Protein AF-A0A920P1A2-F1 (afdb_monomer_lite)

Secondary structure (DSSP, 8-state):
-PPEEEEEE--EE-----S-TT---EEEEEEEEEEETTEEEEEEESSSS-EEE-SSTTTSEE----EEEEEEE-TT-EEEEEEEEEE--

pLDDT: mean 80.65, std 12.13, range [47.44, 94.0]

Radius of gyration: 15.4 Å; chains: 1; bounding box: 33×21×46 Å

Structure (mmCIF, N/CA/C/O backbone):
data_AF-A0A920P1A2-F1
#
_entry.id   AF-A0A920P1A2-F1
#
loop_
_atom_site.group_PDB
_atom_site.id
_atom_site.type_symbol
_atom_site.label_atom_id
_atom_site.label_alt_id
_atom_site.label_comp_id
_atom_site.label_asym_id
_atom_site.label_entity_id
_atom_site.label_seq_id
_atom_site.pdbx_PDB_ins_code
_atom_site.Cartn_x
_atom_site.Cartn_y
_atom_site.Cartn_z
_atom_site.occupancy
_atom_site.B_iso_or_equiv
_atom_site.auth_seq_id
_atom_site.auth_comp_id
_atom_site.auth_asym_id
_atom_site.auth_atom_id
_atom_site.pdbx_PDB_model_num
ATOM 1 N N . MET A 1 1 ? -20.913 -3.708 19.404 1.00 53.59 1 MET A N 1
ATOM 2 C CA . MET A 1 1 ? -19.490 -4.105 19.325 1.00 53.59 1 MET A CA 1
ATOM 3 C C . MET A 1 1 ? -19.005 -3.713 17.944 1.00 53.59 1 MET A C 1
ATOM 5 O O . MET A 1 1 ? -19.657 -4.100 16.988 1.00 53.59 1 MET A O 1
ATOM 9 N N . SER A 1 2 ? -17.966 -2.885 17.828 1.00 67.50 2 SER A N 1
ATOM 10 C CA . SER A 1 2 ? -17.422 -2.520 16.515 1.00 67.50 2 SER A CA 1
ATOM 11 C C . SER A 1 2 ? -16.581 -3.676 15.981 1.00 67.50 2 SER A C 1
ATOM 13 O O . SER A 1 2 ? -15.699 -4.183 16.679 1.00 67.50 2 SER A O 1
ATOM 15 N N . GLU A 1 3 ? -16.866 -4.114 14.759 1.00 81.56 3 GLU A N 1
ATOM 16 C CA . GLU A 1 3 ? -16.128 -5.205 14.133 1.00 81.56 3 GLU A CA 1
ATOM 17 C C . GLU A 1 3 ? -14.658 -4.815 13.949 1.00 81.56 3 GLU A C 1
ATOM 19 O O . GLU A 1 3 ? -14.326 -3.702 13.517 1.00 81.56 3 GLU A O 1
ATOM 24 N N . LYS A 1 4 ? -13.765 -5.733 14.330 1.00 89.56 4 LYS A N 1
ATOM 25 C CA . LYS A 1 4 ? -12.337 -5.588 14.071 1.00 89.56 4 LYS A CA 1
ATOM 26 C C . LYS A 1 4 ? -12.085 -5.978 12.622 1.00 89.56 4 LYS A C 1
ATOM 28 O O . LYS A 1 4 ? -12.470 -7.060 12.188 1.00 89.56 4 LYS A O 1
ATOM 33 N N . ILE A 1 5 ? -11.402 -5.110 11.897 1.00 90.25 5 ILE A N 1
ATOM 34 C CA . ILE A 1 5 ? -11.077 -5.287 10.489 1.00 90.25 5 ILE A CA 1
ATOM 35 C C . ILE A 1 5 ? -9.565 -5.261 10.287 1.00 90.25 5 ILE A C 1
ATOM 37 O O . ILE A 1 5 ? -8.821 -4.644 11.053 1.00 90.25 5 ILE A O 1
ATOM 41 N N . ARG A 1 6 ? -9.114 -5.914 9.216 1.00 92.50 6 ARG A N 1
ATOM 42 C CA . ARG A 1 6 ? -7.744 -5.821 8.714 1.00 92.50 6 ARG A CA 1
ATOM 43 C C . ARG A 1 6 ? -7.794 -5.505 7.225 1.00 92.50 6 ARG A C 1
ATOM 45 O O . ARG A 1 6 ? -8.407 -6.242 6.457 1.00 92.50 6 ARG A O 1
ATOM 52 N N . VAL A 1 7 ? -7.130 -4.429 6.824 1.00 90.00 7 VAL A N 1
ATOM 53 C CA . VAL A 1 7 ? -6.987 -4.023 5.424 1.00 90.00 7 VAL A CA 1
ATOM 54 C C . VAL A 1 7 ? -5.606 -4.449 4.948 1.00 90.00 7 VAL A C 1
ATOM 56 O O . VAL A 1 7 ? -4.596 -4.029 5.512 1.00 90.00 7 VAL A O 1
ATOM 59 N N . VAL A 1 8 ? -5.565 -5.293 3.916 1.00 92.19 8 VAL A N 1
ATOM 60 C CA . VAL A 1 8 ? -4.320 -5.832 3.356 1.00 92.19 8 VAL A CA 1
ATOM 61 C C . VAL A 1 8 ? -4.236 -5.495 1.874 1.00 92.19 8 VAL A C 1
ATOM 63 O O . VAL A 1 8 ? -5.126 -5.853 1.101 1.00 92.19 8 VAL A O 1
ATOM 66 N N . LEU A 1 9 ? -3.146 -4.850 1.470 1.00 89.62 9 LEU A N 1
ATOM 67 C CA . LEU A 1 9 ? -2.791 -4.676 0.072 1.00 89.62 9 LEU A CA 1
ATOM 68 C C . LEU A 1 9 ? -2.095 -5.940 -0.434 1.00 89.62 9 LEU A C 1
ATOM 70 O O . LEU A 1 9 ? -0.973 -6.249 -0.037 1.00 89.62 9 LEU A O 1
ATOM 74 N N . ARG A 1 10 ? -2.774 -6.675 -1.316 1.00 91.19 10 ARG A N 1
ATOM 75 C CA . ARG A 1 10 ? -2.276 -7.942 -1.874 1.00 91.19 10 ARG A CA 1
ATOM 76 C C . ARG A 1 10 ? -1.446 -7.750 -3.141 1.00 91.19 10 ARG A C 1
ATOM 78 O O . ARG A 1 10 ? -0.424 -8.408 -3.316 1.00 91.19 10 ARG A O 1
ATOM 85 N N . TRP A 1 11 ? -1.916 -6.893 -4.040 1.00 89.31 11 TRP A N 1
ATOM 86 C CA . TRP A 1 11 ? -1.295 -6.635 -5.335 1.00 89.31 11 TRP A CA 1
ATOM 87 C C . TRP A 1 11 ? -1.739 -5.277 -5.879 1.00 89.31 11 TRP A C 1
ATOM 89 O O . TRP A 1 11 ? -2.815 -4.787 -5.532 1.00 89.31 11 TRP A O 1
ATOM 99 N N . ILE A 1 12 ? -0.922 -4.704 -6.757 1.00 85.69 12 ILE A N 1
ATOM 100 C CA . ILE A 1 12 ? -1.239 -3.515 -7.552 1.00 85.69 12 ILE A CA 1
ATOM 101 C C . ILE A 1 12 ? -1.023 -3.859 -9.021 1.00 85.69 12 ILE A C 1
ATOM 103 O O . ILE A 1 12 ? -0.087 -4.580 -9.355 1.00 85.69 12 ILE A O 1
ATOM 107 N N . GLN A 1 13 ? -1.895 -3.358 -9.893 1.00 85.38 13 GLN A N 1
ATOM 108 C CA . GLN A 1 13 ? -1.736 -3.475 -11.337 1.00 85.38 13 GLN A CA 1
ATOM 109 C C . GLN A 1 13 ? -2.038 -2.141 -12.009 1.00 85.38 13 GLN A C 1
ATOM 111 O O . GLN A 1 13 ? -3.082 -1.539 -11.752 1.00 85.38 13 GLN A O 1
ATOM 116 N N . ILE A 1 14 ? -1.156 -1.725 -12.908 1.00 77.06 14 ILE A N 1
ATOM 117 C CA . ILE A 1 14 ? -1.376 -0.586 -13.791 1.00 77.06 14 ILE A CA 1
ATOM 118 C C . ILE A 1 14 ? -2.170 -1.091 -14.995 1.00 77.06 14 ILE A C 1
ATOM 120 O O . ILE A 1 14 ? -1.764 -2.027 -15.683 1.00 77.06 14 ILE A O 1
ATOM 124 N N . LYS A 1 15 ? -3.358 -0.513 -15.200 1.00 75.69 15 LYS A N 1
ATOM 125 C CA . LYS A 1 15 ? -4.241 -0.836 -16.333 1.00 75.69 15 LYS A CA 1
ATOM 126 C C . LYS A 1 15 ? -4.182 0.196 -17.455 1.00 75.69 15 LYS A C 1
ATOM 128 O O . LYS A 1 15 ? -4.725 -0.067 -18.523 1.00 75.69 15 LYS A O 1
ATOM 133 N N . ASP A 1 16 ? -3.610 1.366 -17.185 1.00 67.19 16 ASP A N 1
ATOM 134 C CA . ASP A 1 16 ? -3.560 2.459 -18.151 1.00 67.19 16 ASP A CA 1
ATOM 135 C C . ASP A 1 16 ? -2.364 2.258 -19.090 1.00 67.19 16 ASP A C 1
ATOM 137 O O . ASP A 1 16 ? -1.282 1.889 -18.643 1.00 67.19 16 ASP A O 1
ATOM 141 N N . ASN A 1 17 ? -2.579 2.491 -20.383 1.00 57.91 17 ASN A N 1
ATOM 142 C CA . ASN A 1 17 ? -1.569 2.405 -21.447 1.00 57.91 17 ASN A CA 1
ATOM 143 C C . ASN A 1 17 ? -1.282 3.816 -21.988 1.00 57.91 17 ASN A C 1
ATOM 145 O O . ASN A 1 17 ? -1.432 4.091 -23.178 1.00 57.91 17 ASN A O 1
ATOM 149 N N . LYS A 1 18 ? -1.049 4.763 -21.074 1.00 57.12 18 LYS A N 1
ATOM 150 C CA . LYS A 1 18 ? -0.881 6.187 -21.407 1.00 57.12 18 LYS A CA 1
ATOM 151 C C . LYS A 1 18 ? 0.570 6.638 -21.488 1.00 57.12 18 LYS A C 1
ATOM 153 O O . LYS A 1 18 ? 0.802 7.775 -21.891 1.00 57.12 18 LYS A O 1
ATOM 158 N N . GLU A 1 19 ? 1.516 5.783 -21.122 1.00 52.41 19 GLU A N 1
ATOM 159 C CA . GLU A 1 19 ? 2.924 6.032 -21.406 1.00 52.41 19 GLU A CA 1
ATOM 160 C C . GLU A 1 19 ? 3.200 5.652 -22.859 1.00 52.41 19 GLU A C 1
ATOM 162 O O . GLU A 1 19 ? 2.587 4.744 -23.424 1.00 52.41 19 GLU A O 1
ATOM 167 N N . ALA A 1 20 ? 4.038 6.442 -23.518 1.00 47.44 20 ALA A N 1
ATOM 168 C CA . ALA A 1 20 ? 4.415 6.148 -24.8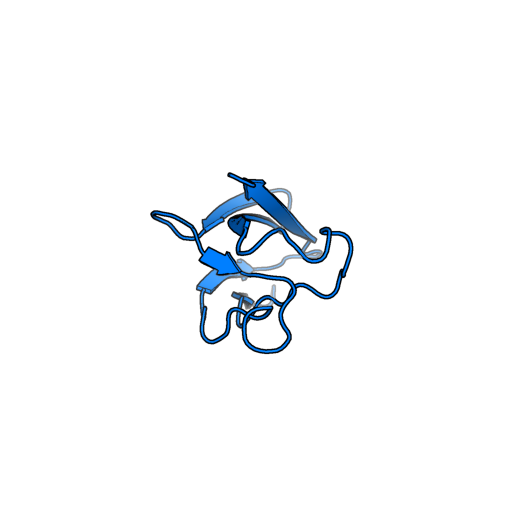82 1.00 47.44 20 ALA A CA 1
ATOM 169 C C . ALA A 1 20 ? 5.205 4.832 -24.914 1.00 47.44 20 ALA A C 1
ATOM 171 O O . ALA A 1 20 ? 5.919 4.525 -23.966 1.00 47.44 20 ALA A O 1
ATOM 172 N N . ALA A 1 21 ? 5.110 4.081 -26.016 1.00 50.00 21 ALA A N 1
ATOM 173 C CA . ALA A 1 21 ? 5.667 2.729 -26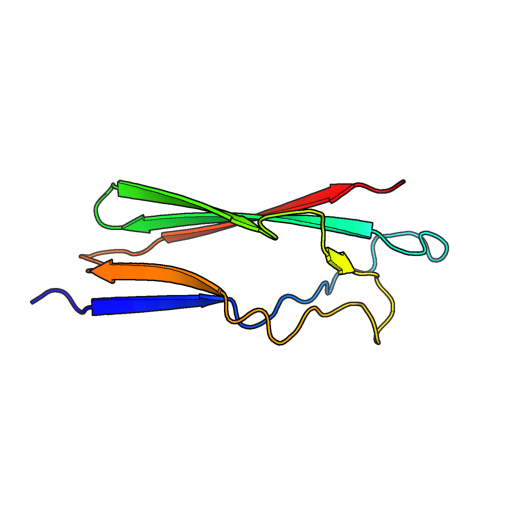.183 1.00 50.00 21 ALA A CA 1
ATOM 174 C C 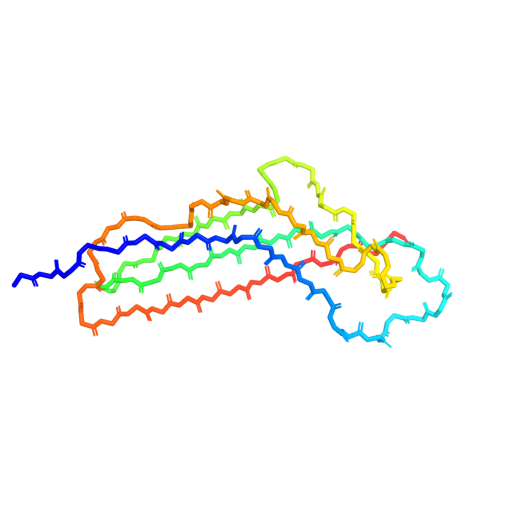. ALA A 1 21 ? 7.209 2.607 -26.041 1.00 50.00 21 ALA A C 1
ATOM 176 O O . ALA A 1 21 ? 7.778 1.583 -26.413 1.00 50.00 21 ALA A O 1
ATOM 177 N N . TRP A 1 22 ? 7.880 3.662 -25.578 1.00 50.16 22 TRP A N 1
ATOM 178 C CA . TRP A 1 22 ? 9.319 3.793 -25.382 1.00 50.16 22 TRP A CA 1
ATOM 179 C C . TRP A 1 22 ? 9.729 4.095 -23.927 1.00 50.16 22 TRP A C 1
ATOM 181 O O . TRP A 1 22 ? 10.928 4.165 -23.678 1.00 50.16 22 TRP A O 1
ATOM 191 N N . ASP A 1 23 ? 8.796 4.294 -22.983 1.00 56.34 23 ASP A N 1
ATOM 192 C CA . ASP A 1 23 ? 9.137 4.472 -21.560 1.00 56.34 23 ASP A CA 1
ATOM 193 C C . ASP A 1 23 ? 9.277 3.103 -20.886 1.00 56.34 23 ASP A C 1
ATOM 195 O O . ASP A 1 23 ? 8.309 2.406 -20.582 1.00 56.34 23 ASP A O 1
ATOM 199 N N . ASP A 1 24 ? 10.529 2.679 -20.737 1.00 59.28 24 ASP A N 1
ATOM 200 C CA . ASP A 1 24 ? 10.876 1.281 -20.500 1.00 59.28 24 ASP A CA 1
ATOM 201 C C . ASP A 1 24 ? 10.570 0.778 -19.080 1.00 59.28 24 ASP A C 1
ATOM 203 O O . ASP A 1 24 ? 10.428 -0.435 -18.924 1.00 59.28 24 ASP A O 1
ATOM 207 N N . GLU A 1 25 ? 10.447 1.650 -18.067 1.00 63.81 25 GLU A N 1
ATOM 208 C CA . GLU A 1 25 ? 10.135 1.303 -16.666 1.00 63.81 25 GLU A CA 1
ATOM 209 C C . GLU A 1 25 ? 9.894 2.561 -15.796 1.00 63.81 25 GLU A C 1
ATOM 211 O O . GLU A 1 25 ? 10.745 3.448 -15.739 1.00 63.81 25 GLU A O 1
ATOM 216 N N . GLY A 1 26 ? 8.766 2.625 -15.075 1.00 72.00 26 GLY A N 1
ATOM 217 C CA . GLY A 1 26 ? 8.467 3.701 -14.120 1.00 72.00 26 GLY A CA 1
ATOM 218 C C . GLY A 1 26 ? 8.821 3.320 -12.678 1.00 72.00 26 GLY A C 1
ATOM 219 O O . GLY A 1 26 ? 8.647 2.169 -12.259 1.00 72.00 26 GLY A O 1
ATOM 220 N N . GLU A 1 27 ? 9.300 4.286 -11.889 1.00 82.12 27 GLU A N 1
ATOM 221 C CA . GLU A 1 27 ? 9.584 4.091 -10.465 1.00 82.12 27 GLU A CA 1
ATOM 222 C C . GLU A 1 27 ? 8.356 4.479 -9.629 1.00 82.12 27 GLU A C 1
ATOM 224 O O . GLU A 1 27 ? 8.034 5.659 -9.460 1.00 82.12 27 GLU A O 1
ATOM 229 N N . PHE A 1 28 ? 7.667 3.483 -9.066 1.00 82.00 28 PHE A N 1
ATOM 230 C CA . PHE A 1 28 ? 6.436 3.706 -8.314 1.00 82.00 28 PHE A CA 1
ATOM 231 C C . PHE A 1 28 ? 6.663 3.708 -6.806 1.00 82.00 28 PHE A C 1
ATOM 233 O O . PHE A 1 28 ? 7.176 2.752 -6.214 1.00 82.00 28 PHE A O 1
ATOM 240 N N . ARG A 1 29 ? 6.173 4.773 -6.171 1.00 87.25 29 ARG A N 1
ATOM 241 C CA . ARG A 1 29 ? 5.905 4.834 -4.734 1.00 87.25 29 ARG A CA 1
ATOM 242 C C . ARG A 1 29 ? 4.426 5.051 -4.507 1.00 87.25 29 ARG A C 1
ATOM 244 O O . ARG A 1 29 ? 3.739 5.689 -5.297 1.00 87.25 29 ARG A O 1
ATOM 251 N N . PHE A 1 30 ? 3.941 4.555 -3.390 1.00 86.94 30 PHE A N 1
ATOM 252 C CA . PHE A 1 30 ? 2.542 4.631 -3.039 1.00 86.94 30 PHE A CA 1
ATOM 253 C C . PHE A 1 30 ? 2.390 5.143 -1.621 1.00 86.94 30 PHE A C 1
ATOM 255 O O . PHE A 1 30 ? 3.178 4.831 -0.731 1.00 86.94 30 PHE A O 1
ATOM 262 N N . GLN A 1 31 ? 1.332 5.907 -1.409 1.00 90.69 31 GLN A N 1
ATOM 263 C CA . GLN A 1 31 ? 0.888 6.314 -0.092 1.00 90.69 31 GLN A CA 1
ATOM 264 C C . GLN A 1 31 ? -0.566 5.895 0.063 1.00 90.69 31 GLN A C 1
ATOM 266 O O . GLN A 1 31 ? -1.418 6.238 -0.757 1.00 90.69 31 GLN A O 1
ATOM 271 N N . SER A 1 32 ? -0.856 5.137 1.113 1.00 91.50 32 SER A N 1
ATOM 272 C CA . SER A 1 32 ? -2.223 4.858 1.535 1.00 91.50 32 SER A CA 1
ATOM 273 C C . SER A 1 32 ? -2.591 5.733 2.717 1.00 91.50 32 SER A C 1
ATOM 275 O O . SER A 1 32 ? -1.767 5.955 3.603 1.00 91.50 32 SER A O 1
ATOM 277 N N . LYS A 1 33 ? -3.849 6.157 2.764 1.00 94.00 33 LYS A N 1
ATOM 278 C CA . LYS A 1 33 ? -4.462 6.792 3.926 1.00 94.00 33 LYS A CA 1
ATOM 279 C C . LYS A 1 33 ? -5.737 6.043 4.281 1.00 94.00 33 LYS A C 1
ATOM 281 O O . LYS A 1 33 ? -6.627 5.901 3.442 1.00 94.00 33 LYS A O 1
ATOM 286 N N . VAL A 1 34 ? -5.805 5.560 5.516 1.00 92.00 34 VAL A N 1
ATOM 287 C CA . VAL A 1 34 ? -6.971 4.889 6.090 1.00 92.00 34 VAL A CA 1
ATOM 288 C C . VAL A 1 34 ? -7.569 5.806 7.141 1.00 92.00 34 VAL A C 1
ATOM 290 O O . VAL A 1 34 ? -6.901 6.141 8.114 1.00 92.00 34 VAL A O 1
ATOM 293 N N . THR A 1 35 ? -8.818 6.218 6.953 1.00 91.94 35 THR A N 1
ATOM 294 C CA . THR A 1 35 ? -9.549 7.034 7.922 1.00 91.94 35 THR A CA 1
ATOM 295 C C . THR A 1 35 ? -10.651 6.202 8.568 1.00 91.94 35 THR A C 1
ATOM 297 O O . THR A 1 35 ? -11.547 5.712 7.878 1.00 91.94 35 THR A O 1
ATOM 300 N N . THR A 1 36 ? -10.596 6.071 9.892 1.00 90.56 36 THR A N 1
ATOM 301 C CA . THR A 1 36 ? -11.592 5.384 10.729 1.00 90.56 36 THR A CA 1
ATOM 302 C C . THR A 1 36 ? -11.923 6.259 11.925 1.00 90.56 36 THR A C 1
ATOM 304 O O . THR A 1 36 ? -11.014 6.807 12.543 1.00 90.56 36 THR A O 1
ATOM 307 N N . GLN A 1 37 ? -13.204 6.395 12.276 1.00 87.31 37 GLN A N 1
ATOM 308 C CA . GLN A 1 37 ? -13.638 7.178 13.451 1.00 87.31 37 GLN A CA 1
ATOM 309 C C . GLN A 1 37 ? -13.067 8.616 13.490 1.00 87.31 37 GLN A C 1
ATOM 311 O O . GLN A 1 37 ? -12.767 9.153 14.551 1.00 87.31 37 GLN A O 1
ATOM 316 N N . GLY A 1 38 ? -12.856 9.236 12.323 1.00 86.00 38 GLY A N 1
ATOM 317 C CA . GLY A 1 38 ? -12.253 10.572 12.206 1.00 86.00 38 GLY A CA 1
ATOM 318 C C . GLY A 1 38 ? -10.725 10.625 12.355 1.00 86.00 38 GLY A C 1
ATOM 319 O O . GLY A 1 38 ? -10.133 11.665 12.081 1.00 86.00 38 GLY A O 1
ATOM 320 N N . VAL A 1 39 ? -10.066 9.518 12.708 1.00 87.69 39 VAL A N 1
ATOM 321 C CA . VAL A 1 39 ? -8.602 9.406 12.783 1.00 87.69 39 VAL A CA 1
ATOM 322 C C . VAL A 1 39 ? -8.063 8.883 11.459 1.00 87.69 39 VAL A C 1
ATOM 324 O O . VAL A 1 39 ? -8.619 7.947 10.888 1.00 87.69 39 VAL A O 1
ATOM 327 N N . SER A 1 40 ? -6.985 9.488 10.960 1.00 91.12 40 SER A N 1
ATOM 328 C CA . SER A 1 40 ? -6.318 9.042 9.736 1.00 91.12 40 SER A CA 1
ATOM 329 C C . SER A 1 40 ? -4.955 8.430 10.025 1.00 91.12 40 SER A C 1
ATOM 331 O O . SER A 1 40 ? -4.149 9.016 10.740 1.00 91.12 40 SER A O 1
ATOM 333 N N . HIS A 1 41 ? -4.694 7.289 9.401 1.00 89.31 41 HIS A N 1
ATOM 334 C CA . HIS A 1 41 ? -3.415 6.597 9.397 1.00 89.31 41 HIS A CA 1
ATOM 335 C C . HIS A 1 41 ? -2.850 6.622 7.985 1.00 89.31 41 HIS A C 1
ATOM 337 O O . HIS A 1 41 ? -3.521 6.199 7.044 1.00 89.31 41 HIS A O 1
ATOM 343 N N . GLU A 1 42 ? -1.632 7.126 7.836 1.00 91.81 42 GLU A N 1
ATOM 344 C CA . GLU A 1 42 ? -0.943 7.198 6.551 1.00 91.81 42 GLU A CA 1
ATOM 345 C C . GLU A 1 42 ? 0.244 6.239 6.541 1.00 91.81 42 GLU A C 1
ATOM 347 O O . GLU A 1 42 ? 0.941 6.085 7.542 1.00 91.81 42 GLU A O 1
ATOM 352 N N . LEU A 1 43 ? 0.455 5.581 5.405 1.00 90.88 43 LEU A N 1
ATOM 353 C CA . LEU A 1 43 ? 1.538 4.629 5.207 1.00 90.88 43 LEU A CA 1
ATOM 354 C C . LEU A 1 43 ? 2.096 4.795 3.798 1.00 90.88 43 LEU A C 1
ATOM 356 O O . LEU A 1 43 ? 1.344 4.713 2.827 1.00 90.88 43 LEU A O 1
ATOM 360 N N . ALA A 1 44 ? 3.406 5.000 3.701 1.00 88.50 44 ALA A N 1
ATOM 361 C CA . ALA A 1 44 ? 4.133 5.003 2.439 1.00 88.50 44 ALA A CA 1
ATOM 362 C C . ALA A 1 44 ? 4.744 3.622 2.167 1.00 88.50 44 ALA A C 1
ATOM 364 O O . ALA A 1 44 ? 5.146 2.921 3.097 1.00 88.50 44 ALA A O 1
ATOM 365 N N . PHE A 1 45 ? 4.794 3.221 0.898 1.00 86.25 45 PHE A N 1
ATOM 366 C CA . PHE A 1 45 ? 5.406 1.971 0.468 1.00 86.25 45 PHE A CA 1
ATOM 367 C C . PHE A 1 45 ? 5.935 2.041 -0.985 1.00 86.25 45 PHE A C 1
ATOM 369 O O . PHE A 1 45 ? 5.381 2.780 -1.801 1.00 86.25 45 PHE A O 1
ATOM 376 N N . PRO A 1 46 ? 6.977 1.264 -1.336 1.00 86.69 46 PRO A N 1
ATOM 377 C CA . PRO A 1 46 ? 7.777 0.455 -0.412 1.00 86.69 46 PRO A CA 1
ATOM 378 C C . PRO A 1 46 ? 8.505 1.327 0.625 1.00 86.69 46 PRO A C 1
ATOM 380 O O . PRO A 1 46 ? 8.696 2.520 0.407 1.00 86.69 46 PRO A O 1
ATOM 383 N N . GLU A 1 47 ? 8.809 0.755 1.795 1.00 85.00 47 GLU A N 1
ATOM 384 C CA . GLU A 1 47 ? 9.442 1.487 2.913 1.00 85.00 47 GLU A CA 1
ATOM 385 C C . GLU A 1 47 ? 10.793 2.083 2.503 1.00 85.00 47 GLU A C 1
ATOM 387 O O . GLU A 1 47 ? 11.151 3.178 2.930 1.00 85.00 47 GLU A O 1
ATOM 392 N N . GLU A 1 48 ? 11.490 1.388 1.605 1.00 82.94 48 GLU A N 1
ATOM 393 C CA . GLU A 1 48 ? 12.708 1.840 0.952 1.00 82.94 48 GLU A CA 1
ATOM 394 C C . GLU A 1 48 ? 12.604 1.634 -0.565 1.00 82.94 48 GLU A C 1
ATOM 396 O O . GLU A 1 48 ? 11.952 0.704 -1.045 1.00 82.94 48 GLU A O 1
ATOM 401 N N . GLY A 1 49 ? 13.274 2.496 -1.333 1.00 86.31 49 GLY A N 1
ATOM 402 C CA . GLY A 1 49 ? 13.365 2.370 -2.789 1.00 86.31 49 GLY A CA 1
ATOM 403 C C . GLY A 1 49 ? 12.068 2.718 -3.527 1.00 86.31 49 GLY A C 1
ATOM 404 O O . GLY A 1 49 ? 11.468 3.772 -3.291 1.00 86.31 49 GLY A O 1
ATOM 405 N N . TYR A 1 50 ? 11.704 1.872 -4.486 1.00 86.00 50 TYR A N 1
ATOM 406 C CA . TYR A 1 50 ? 10.527 1.979 -5.349 1.00 86.00 50 TYR A CA 1
ATOM 407 C C . TYR A 1 50 ? 10.204 0.597 -5.926 1.00 86.00 50 TYR A C 1
ATOM 409 O O . TYR A 1 50 ? 11.036 -0.313 -5.900 1.00 86.00 50 TYR A O 1
ATOM 417 N N . TRP A 1 51 ? 8.998 0.432 -6.458 1.00 83.94 51 TRP A N 1
ATOM 418 C CA . TRP A 1 51 ? 8.682 -0.717 -7.301 1.00 83.94 51 TRP A CA 1
ATOM 419 C C . TRP A 1 51 ? 8.851 -0.341 -8.764 1.00 83.94 51 TRP A C 1
ATOM 421 O O . TRP A 1 51 ? 8.319 0.678 -9.197 1.00 83.94 51 TRP A O 1
ATOM 431 N N . SER A 1 52 ? 9.588 -1.167 -9.506 1.00 78.88 52 SER A N 1
ATOM 432 C CA . SER A 1 52 ? 9.675 -1.044 -10.959 1.00 78.88 52 SER A CA 1
ATOM 433 C C . SER A 1 52 ? 8.437 -1.700 -11.569 1.00 78.88 52 SER A C 1
ATOM 435 O O . SER A 1 52 ? 8.227 -2.907 -11.413 1.00 78.88 52 SER A O 1
ATOM 437 N N . ILE A 1 53 ? 7.570 -0.889 -12.174 1.00 78.00 53 ILE A N 1
ATOM 438 C CA . ILE A 1 53 ? 6.338 -1.327 -12.842 1.00 78.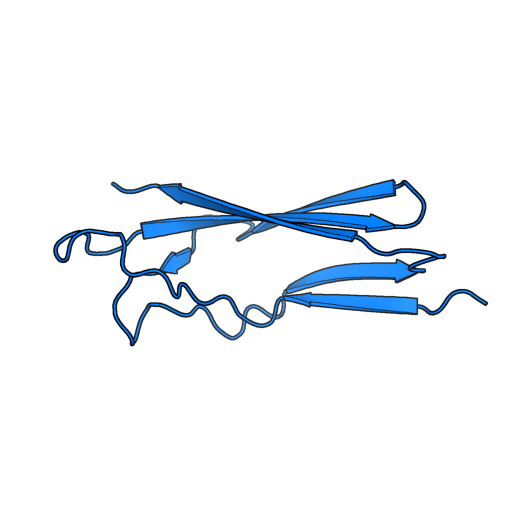00 53 ILE A CA 1
ATOM 439 C C . ILE A 1 53 ? 6.336 -0.689 -14.230 1.00 78.00 53 ILE A C 1
ATOM 441 O O . ILE A 1 53 ? 6.688 0.478 -14.366 1.00 78.00 53 ILE A O 1
ATOM 445 N N . SER A 1 54 ? 5.933 -1.434 -15.257 1.00 72.50 54 SER A N 1
ATOM 446 C CA . SER A 1 54 ? 5.795 -0.888 -16.614 1.00 72.50 54 SER A CA 1
ATOM 447 C C . SER A 1 54 ? 4.457 -1.254 -17.246 1.00 72.50 54 SER A C 1
ATOM 449 O O . SER A 1 54 ? 3.719 -2.082 -16.720 1.00 72.50 54 SER A O 1
ATOM 451 N N . ASP A 1 55 ? 4.120 -0.646 -18.375 1.00 70.31 55 ASP A N 1
ATOM 452 C CA . ASP A 1 55 ? 2.922 -0.950 -19.168 1.00 70.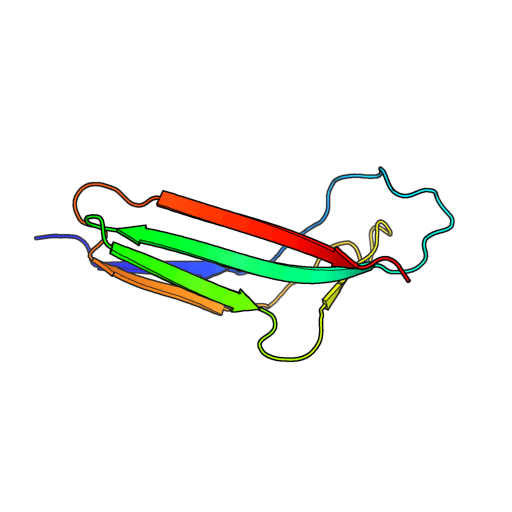31 55 ASP A CA 1
ATOM 453 C C . ASP A 1 55 ? 2.922 -2.383 -19.752 1.00 70.31 55 ASP A C 1
ATOM 455 O O . ASP A 1 55 ? 1.867 -2.951 -20.064 1.00 70.31 55 ASP A O 1
ATOM 459 N N . HIS A 1 56 ? 4.098 -3.012 -19.843 1.00 71.56 56 HIS A N 1
ATOM 460 C CA . HIS A 1 56 ? 4.267 -4.338 -20.417 1.00 71.56 56 HIS A CA 1
ATOM 461 C C . HIS A 1 56 ? 3.412 -5.382 -19.666 1.00 71.56 56 HIS A C 1
ATOM 463 O O . HIS A 1 56 ? 3.534 -5.518 -18.445 1.00 71.56 56 HIS A O 1
ATOM 469 N N . PRO A 1 57 ? 2.624 -6.238 -20.352 1.00 74.69 57 PRO A N 1
ATOM 470 C CA . PRO A 1 57 ? 1.693 -7.179 -19.709 1.00 74.69 57 PRO A CA 1
ATOM 471 C C . PRO A 1 57 ? 2.314 -8.141 -18.685 1.00 74.69 57 PRO A C 1
ATOM 473 O O . PRO A 1 57 ? 1.612 -8.699 -17.848 1.00 74.69 57 PRO A O 1
ATOM 476 N N . LYS A 1 58 ? 3.632 -8.364 -18.767 1.00 75.62 58 LYS A N 1
ATOM 477 C CA . LYS A 1 58 ? 4.394 -9.198 -17.819 1.00 75.62 58 LYS A CA 1
ATOM 478 C C . LYS A 1 58 ? 4.952 -8.437 -16.606 1.00 75.62 58 LYS A C 1
ATOM 480 O O . LYS A 1 58 ? 5.406 -9.086 -15.674 1.00 75.62 58 LYS A O 1
ATOM 485 N N . ARG A 1 59 ? 4.967 -7.101 -16.637 1.00 76.06 59 ARG A N 1
ATOM 486 C CA . ARG A 1 59 ? 5.582 -6.209 -15.632 1.00 76.06 59 ARG A CA 1
ATOM 487 C C . ARG A 1 59 ? 4.627 -5.123 -15.116 1.00 76.06 59 ARG A C 1
ATOM 489 O O . ARG A 1 59 ? 5.010 -4.336 -14.263 1.00 76.06 59 ARG A O 1
ATOM 496 N N . ASN A 1 60 ? 3.369 -5.124 -15.556 1.00 83.12 60 ASN A N 1
ATOM 497 C CA . ASN A 1 60 ? 2.349 -4.164 -15.125 1.00 83.12 60 ASN A CA 1
ATOM 498 C C . ASN A 1 60 ? 1.689 -4.484 -13.787 1.00 83.12 60 ASN A C 1
ATOM 500 O O . ASN A 1 60 ? 0.741 -3.805 -13.389 1.00 83.12 60 ASN A O 1
ATOM 504 N N . LYS A 1 61 ? 2.157 -5.526 -13.098 1.00 86.38 61 LYS A N 1
ATOM 505 C CA . LYS A 1 61 ? 1.590 -5.999 -11.843 1.00 86.38 61 LYS A CA 1
ATOM 506 C C . LYS A 1 61 ? 2.688 -6.280 -10.830 1.00 86.38 61 LYS A C 1
ATOM 508 O O . LYS A 1 61 ? 3.588 -7.069 -11.094 1.00 86.38 61 LYS A O 1
ATOM 513 N N . VAL A 1 62 ? 2.531 -5.710 -9.641 1.00 85.50 62 VAL A N 1
ATOM 514 C CA . VAL A 1 62 ? 3.273 -6.106 -8.444 1.00 85.50 62 VAL A CA 1
ATOM 515 C C . VAL A 1 62 ? 2.352 -6.999 -7.630 1.00 85.50 62 VAL A C 1
ATOM 517 O O . VAL A 1 62 ? 1.333 -6.544 -7.103 1.00 85.50 62 VAL A O 1
ATOM 520 N N . ASP A 1 63 ? 2.669 -8.288 -7.583 1.00 84.31 63 ASP A N 1
ATOM 521 C CA . ASP A 1 63 ? 1.976 -9.258 -6.742 1.00 84.31 63 ASP A CA 1
ATOM 522 C C . ASP A 1 63 ? 2.725 -9.511 -5.423 1.00 84.31 63 ASP A C 1
ATOM 524 O O . ASP A 1 63 ? 3.820 -8.998 -5.207 1.00 84.31 63 ASP A O 1
ATOM 528 N N . LYS A 1 64 ? 2.086 -10.251 -4.504 1.00 82.75 64 LYS A N 1
ATOM 529 C CA . LYS A 1 64 ? 2.674 -10.703 -3.226 1.00 82.75 64 LYS A CA 1
ATOM 530 C C . LYS A 1 64 ? 3.180 -9.579 -2.310 1.00 82.75 64 LYS A C 1
ATOM 532 O O . LYS A 1 64 ? 4.116 -9.779 -1.544 1.00 82.75 64 LYS A O 1
ATOM 537 N N . ILE A 1 65 ? 2.537 -8.411 -2.349 1.00 87.06 65 ILE A N 1
ATOM 538 C CA . ILE A 1 65 ? 2.871 -7.284 -1.464 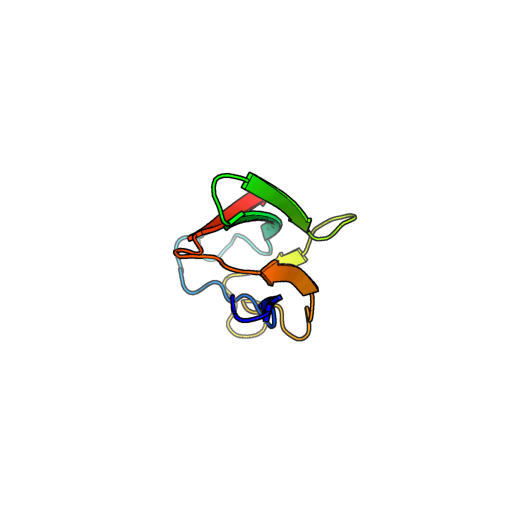1.00 87.06 65 ILE A CA 1
ATOM 539 C C . ILE A 1 65 ? 2.536 -7.626 -0.002 1.00 87.06 65 ILE A C 1
ATOM 541 O O . ILE A 1 65 ? 3.298 -7.289 0.898 1.00 87.06 65 ILE A O 1
ATOM 545 N N . ASP A 1 66 ? 1.381 -8.266 0.229 1.00 88.75 66 ASP A N 1
ATOM 546 C CA . ASP A 1 66 ? 0.864 -8.696 1.540 1.00 88.75 66 ASP A CA 1
ATOM 547 C C . ASP A 1 66 ? 1.024 -7.669 2.680 1.00 88.75 66 ASP A C 1
ATOM 549 O O . ASP A 1 66 ? 1.201 -8.012 3.851 1.00 88.75 66 ASP A O 1
ATOM 553 N N . LYS A 1 67 ? 0.904 -6.378 2.345 1.00 89.50 67 LYS A N 1
ATOM 554 C CA . LYS A 1 67 ? 1.123 -5.273 3.281 1.00 89.50 67 LYS A CA 1
ATOM 555 C C . LYS A 1 67 ? -0.148 -4.982 4.061 1.00 89.50 67 LYS A C 1
ATOM 557 O O . LYS A 1 67 ? -1.184 -4.661 3.480 1.00 89.50 67 LYS A O 1
ATOM 562 N N . VAL A 1 68 ? -0.070 -5.042 5.387 1.00 92.31 68 VAL A N 1
ATOM 563 C CA . VAL A 1 68 ? -1.157 -4.585 6.261 1.00 92.31 68 VAL A CA 1
ATOM 564 C C . VAL A 1 68 ? -1.151 -3.059 6.284 1.00 92.31 68 VAL A C 1
ATOM 566 O O . VAL A 1 68 ? -0.181 -2.453 6.729 1.00 92.31 68 VAL A O 1
ATOM 569 N N . LEU A 1 69 ? -2.227 -2.444 5.795 1.00 90.50 69 LEU A N 1
ATOM 570 C CA . LEU A 1 69 ? -2.388 -0.985 5.789 1.00 90.50 69 LEU A CA 1
ATOM 571 C C . LEU A 1 69 ? -3.062 -0.478 7.060 1.00 90.50 69 LEU A C 1
ATOM 573 O O . LEU A 1 69 ? -2.839 0.651 7.483 1.00 90.50 69 LEU A O 1
ATOM 577 N N . PHE A 1 70 ? -3.917 -1.312 7.649 1.00 91.25 70 PHE A N 1
ATOM 578 C CA . PHE A 1 70 ? -4.633 -1.007 8.876 1.00 91.25 70 PHE A CA 1
ATOM 579 C C . PHE A 1 70 ? -5.123 -2.294 9.537 1.00 91.25 70 PHE A C 1
ATOM 581 O O . PHE A 1 70 ? -5.580 -3.217 8.859 1.00 91.25 70 PHE A O 1
ATOM 588 N N . GLU A 1 71 ? -5.086 -2.328 10.863 1.00 92.81 71 GLU A N 1
ATOM 589 C CA . GLU A 1 71 ? -5.771 -3.326 11.673 1.00 92.81 71 GLU A CA 1
ATOM 590 C C . GLU A 1 71 ? -6.370 -2.641 12.899 1.00 92.81 71 GLU A C 1
ATOM 592 O O . GLU A 1 71 ? -5.652 -2.033 13.688 1.00 92.81 71 GLU A O 1
ATOM 597 N N . GLY A 1 72 ? -7.686 -2.740 13.070 1.00 90.69 72 GLY A N 1
ATOM 598 C CA . GLY A 1 72 ? -8.375 -2.036 14.145 1.00 90.69 72 GLY A CA 1
ATOM 599 C C . GLY A 1 72 ? -9.887 -2.040 13.984 1.00 90.69 72 GLY A C 1
ATOM 600 O O . GLY A 1 72 ? -10.441 -2.818 13.211 1.00 90.69 72 GLY A O 1
ATOM 601 N N . HIS A 1 73 ? -10.566 -1.174 14.727 1.00 90.19 73 HIS A N 1
ATOM 602 C CA . HIS A 1 73 ? -12.022 -1.058 14.682 1.00 90.19 73 HIS A CA 1
ATOM 603 C C . HIS A 1 73 ? -12.450 -0.029 13.632 1.00 90.19 73 HIS A C 1
ATOM 605 O O . HIS A 1 73 ? -12.062 1.134 13.719 1.00 90.19 73 HIS A O 1
ATOM 611 N N . ALA A 1 74 ? -13.295 -0.429 12.678 1.00 82.00 74 ALA A N 1
ATOM 612 C CA . ALA A 1 74 ? -13.772 0.473 11.622 1.00 82.00 74 ALA A CA 1
ATOM 613 C C . ALA A 1 74 ? -14.651 1.619 12.165 1.00 82.00 74 ALA A C 1
ATOM 615 O O . ALA A 1 74 ? -14.630 2.730 11.636 1.00 82.00 74 ALA A O 1
ATOM 616 N N . GLY A 1 75 ? -15.403 1.357 13.242 1.00 84.69 75 GLY A N 1
ATOM 617 C CA . GLY A 1 75 ? -16.497 2.235 13.670 1.00 84.69 75 GLY A CA 1
ATOM 618 C C . GLY A 1 75 ? -17.637 2.212 12.649 1.00 84.69 75 GLY A C 1
ATOM 619 O O . GLY A 1 75 ? -17.912 1.161 12.076 1.00 84.69 75 GLY A O 1
ATOM 620 N N . ASP A 1 76 ? -18.257 3.365 12.404 1.00 85.06 76 ASP A N 1
ATOM 621 C CA . ASP A 1 76 ? -19.402 3.482 11.487 1.00 85.06 76 ASP A CA 1
ATOM 622 C C . ASP A 1 76 ? -18.992 3.597 10.011 1.00 85.06 76 ASP A C 1
ATOM 624 O O . ASP A 1 76 ? -19.777 3.299 9.112 1.00 85.06 76 ASP A O 1
ATOM 628 N N . SER A 1 77 ? -17.761 4.042 9.735 1.00 85.12 77 SER A N 1
ATOM 629 C CA . SER A 1 77 ? -17.274 4.228 8.368 1.00 85.12 77 SER A CA 1
ATOM 630 C C . SER A 1 77 ? -15.767 4.033 8.262 1.00 85.12 77 SER A C 1
ATOM 632 O O . SER A 1 77 ? -15.010 4.576 9.071 1.00 85.12 77 SER A O 1
ATOM 634 N N . LEU A 1 78 ? -15.342 3.354 7.196 1.00 87.25 78 LEU A N 1
ATOM 635 C CA . LEU A 1 78 ? -13.952 3.280 6.764 1.00 87.25 78 LEU A CA 1
ATOM 636 C C . LEU A 1 78 ? -13.803 3.966 5.408 1.00 87.25 78 LEU A C 1
ATOM 638 O O . LEU A 1 78 ? -14.523 3.651 4.460 1.00 87.25 78 LEU A O 1
ATOM 642 N N . ARG A 1 79 ? -12.831 4.871 5.302 1.00 90.94 79 ARG A N 1
ATOM 643 C CA . ARG A 1 79 ? -12.407 5.450 4.027 1.00 90.94 79 ARG A CA 1
ATOM 644 C C . ARG A 1 79 ? -10.957 5.081 3.760 1.00 90.94 79 ARG A C 1
ATOM 646 O O . ARG A 1 79 ? -10.102 5.242 4.623 1.00 90.94 79 ARG A O 1
ATOM 653 N N . LEU A 1 80 ? -10.698 4.613 2.547 1.00 88.50 80 LEU A N 1
ATOM 654 C CA . LEU A 1 80 ? -9.374 4.269 2.055 1.00 88.50 80 LEU A CA 1
ATOM 655 C C . LEU A 1 80 ? -9.083 5.127 0.828 1.00 88.50 80 LEU A C 1
ATOM 657 O O . LEU A 1 80 ? -9.892 5.176 -0.097 1.00 88.50 80 LEU A O 1
ATOM 661 N N . SER A 1 81 ? -7.936 5.793 0.817 1.00 88.81 81 SER A N 1
ATOM 662 C CA . SER A 1 81 ? -7.431 6.505 -0.355 1.00 88.81 81 SER A CA 1
ATOM 663 C C . SER A 1 81 ? -6.002 6.086 -0.650 1.00 88.81 81 SER A C 1
ATOM 665 O O . SER A 1 81 ? -5.219 5.855 0.272 1.00 88.81 81 SER A O 1
ATOM 667 N N . TYR A 1 82 ? -5.672 6.027 -1.937 1.00 85.00 82 TYR A N 1
ATOM 668 C CA . TYR A 1 82 ? -4.338 5.718 -2.428 1.00 85.00 82 TYR A CA 1
ATOM 669 C C . TYR A 1 82 ? -3.861 6.814 -3.361 1.00 85.00 82 TYR A C 1
ATOM 671 O O . TYR A 1 82 ? -4.625 7.303 -4.193 1.00 85.00 82 TYR A O 1
ATOM 679 N N . LEU A 1 83 ? -2.582 7.137 -3.244 1.00 83.94 83 LEU A N 1
ATOM 680 C CA . LEU A 1 83 ? -1.862 7.978 -4.179 1.00 83.94 83 LEU A CA 1
ATOM 681 C C . LEU A 1 83 ? -0.674 7.183 -4.713 1.00 83.94 83 LEU A C 1
ATOM 683 O O . LEU A 1 83 ? 0.140 6.700 -3.928 1.00 83.94 83 LEU A O 1
ATOM 687 N N . GLY A 1 84 ? -0.601 7.030 -6.033 1.00 76.88 84 GLY A N 1
ATOM 688 C CA . GLY A 1 84 ? 0.597 6.557 -6.719 1.00 76.88 84 GLY A CA 1
ATOM 689 C C . GLY A 1 84 ? 1.413 7.758 -7.181 1.00 76.88 84 GLY A C 1
ATOM 690 O O . GLY A 1 84 ? 0.873 8.650 -7.831 1.00 76.88 84 GLY A O 1
ATOM 691 N N . LEU A 1 85 ? 2.693 7.780 -6.831 1.00 75.38 85 LEU A N 1
ATOM 692 C CA . LEU A 1 85 ? 3.682 8.721 -7.339 1.00 75.38 85 LEU A CA 1
ATOM 693 C C . LEU A 1 85 ? 4.572 7.953 -8.315 1.00 75.38 85 LEU A C 1
ATOM 695 O O . LEU A 1 85 ? 5.252 7.010 -7.907 1.00 75.38 85 LEU A O 1
ATOM 699 N N . ASN A 1 86 ? 4.522 8.346 -9.587 1.00 70.81 86 ASN A N 1
ATOM 700 C CA . ASN A 1 86 ? 5.386 7.825 -10.641 1.00 70.81 86 ASN A CA 1
ATOM 701 C C . ASN A 1 86 ? 6.530 8.817 -10.872 1.00 70.81 86 ASN A C 1
ATOM 703 O O . ASN A 1 86 ? 6.274 10.004 -11.093 1.00 70.81 86 ASN A O 1
ATOM 707 N N . TRP A 1 87 ? 7.765 8.330 -10.809 1.00 65.06 87 TRP A N 1
ATOM 708 C CA . TRP A 1 87 ? 8.938 9.055 -11.275 1.00 65.06 87 TRP A CA 1
ATOM 709 C C . TRP A 1 87 ? 9.414 8.392 -12.569 1.00 65.06 87 TRP A C 1
ATOM 711 O O . TRP A 1 87 ? 9.908 7.265 -12.547 1.00 65.06 87 TRP A O 1
ATOM 721 N N . ILE A 1 88 ? 9.240 9.100 -13.685 1.00 59.09 88 ILE A N 1
ATOM 722 C CA . ILE A 1 88 ? 9.811 8.737 -14.986 1.00 59.09 88 ILE A CA 1
ATOM 723 C C . ILE A 1 88 ? 11.227 9.324 -15.016 1.00 59.09 88 ILE A C 1
ATOM 725 O O . ILE A 1 88 ? 11.404 10.496 -14.663 1.00 59.09 88 ILE A O 1
ATOM 729 N N . LYS A 1 89 ? 12.230 8.506 -15.345 1.00 52.94 89 LYS A N 1
ATOM 730 C CA . LYS A 1 89 ? 13.627 8.947 -15.483 1.00 52.94 89 LYS A CA 1
ATOM 731 C C . LYS A 1 89 ? 13.902 9.570 -16.841 1.00 52.94 89 LYS A C 1
ATOM 733 O O . LYS A 1 89 ? 13.369 9.047 -17.837 1.00 52.94 89 LYS A O 1
#

Sequence (89 aa):
MSEKIRVVLRWIQIKDNKEAAWDDEGEFRFQSKVTTQGVSHELAFPEEGYWSISDHPKRNKVDKIDKVLFEGHAGDSLRLSYLGLNWIK

Foldseek 3Di:
DFDKDWDWDFKDFDPDPPDPPPQPWKFKKKKKWKAAPNDIDIDIPPPDGGQTADPPPVRRMDGGPRDTRDTGGRPPHMDMDMDMDIDRD